Protein AF-A0A2P5K2H6-F1 (afdb_monomer)

Foldseek 3Di:
DDPVCPVVVVVVVVVVVCCCVPVVCCCCPVPVVLVDPPPDPDPCPSVVSVVVVVVVVVVVVCCCVPPPLLVLLCVVQVHPVSVVVQLVVDVVVDDDPDSSVSSVCSNVNDDDDDDDDDDD

Solvent-accessible surface area (backbone atoms only — not comparable to full-atom values): 7310 Å² total; per-residue (Å²): 134,52,85,87,48,46,63,57,52,52,52,51,51,53,50,52,51,46,46,49,65,49,53,51,39,39,43,47,73,66,80,62,39,71,79,58,75,79,78,65,99,49,90,60,57,71,57,51,54,52,51,54,48,54,48,53,53,50,52,53,52,49,45,64,72,70,34,64,64,58,45,53,33,34,64,74,56,74,34,70,66,54,42,55,52,51,55,48,51,45,62,76,72,47,92,70,96,44,75,64,56,56,47,46,34,68,60,76,51,78,88,81,77,82,82,80,79,82,81,133

Radius of gyration: 20.76 Å; Cα contacts (8 Å, |Δi|>4): 48; chains: 1; bounding box: 44×50×56 Å

Sequence (120 aa):
MTEGNVSKIMRGGRARWRIENETSNTLKNQGYQFEHNFGHGKKNLSVVFAMLMMLAFLVDQVQQLACRLFQAVWAKLGSKRSLWEQMRALFFGYRFDSMEDIFKALLYGFKRERLVILED

Secondary structure (DSSP, 8-state):
--HHHHHHHHHHHHHHHHIIIIIIHHHHHSS--TT-----SSTTHHHHHHHHHHHHHHHHHHHHHH-HHHHHHHHHHSSHHHHHHHHHHHHHHS--S-HHHHHHHHHH----PPP-PPP-

Structure (mmCIF, N/CA/C/O backbone):
data_AF-A0A2P5K2H6-F1
#
_entry.id   AF-A0A2P5K2H6-F1
#
loop_
_atom_site.group_PDB
_atom_site.id
_atom_site.type_symbol
_atom_site.label_atom_id
_atom_site.label_alt_id
_atom_site.label_comp_id
_atom_site.label_asym_id
_atom_site.label_entity_id
_atom_site.label_seq_id
_atom_site.pdbx_PDB_ins_code
_atom_site.Cartn_x
_atom_site.Cartn_y
_atom_site.Cartn_z
_atom_site.occupancy
_atom_site.B_iso_or_equiv
_atom_site.auth_seq_id
_atom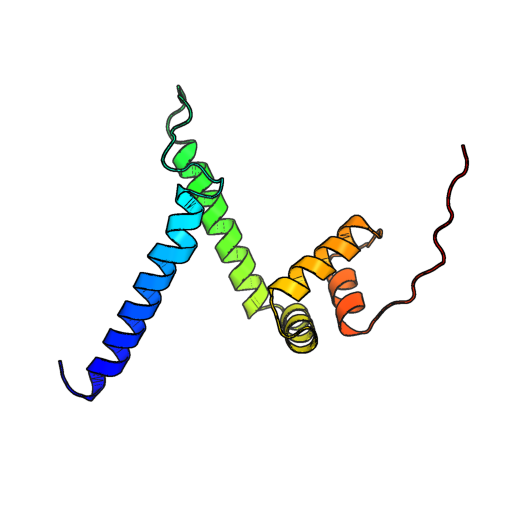_site.auth_comp_id
_atom_site.auth_asym_id
_atom_site.auth_atom_id
_atom_site.pdbx_PDB_model_num
ATOM 1 N N . MET A 1 1 ? -16.462 -9.262 36.027 1.00 57.19 1 MET A N 1
ATOM 2 C CA . MET A 1 1 ? -16.030 -9.922 34.773 1.00 57.19 1 MET A CA 1
ATOM 3 C C . MET A 1 1 ? -16.450 -11.378 34.860 1.00 57.19 1 MET A C 1
ATOM 5 O O . MET A 1 1 ? -16.307 -11.959 35.923 1.00 57.19 1 MET A O 1
ATOM 9 N N . THR A 1 2 ? -17.030 -11.928 33.800 1.00 73.38 2 THR A N 1
ATOM 10 C CA . THR A 1 2 ? -17.431 -13.341 33.679 1.00 73.38 2 THR A CA 1
ATOM 11 C C . THR A 1 2 ? -16.519 -14.005 32.649 1.00 73.38 2 THR A C 1
ATOM 13 O O . THR A 1 2 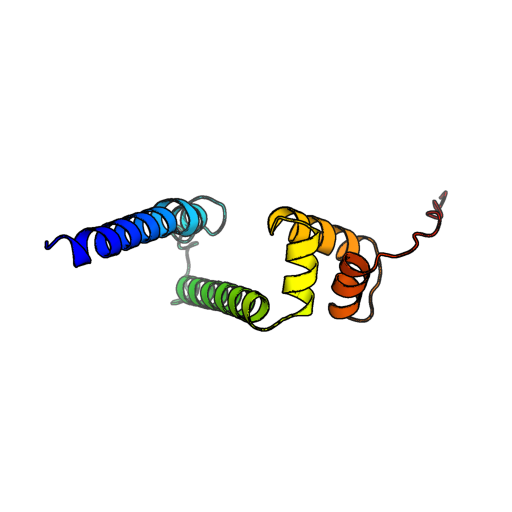? -16.026 -13.313 31.758 1.00 73.38 2 THR A O 1
ATOM 16 N N . GLU A 1 3 ? -16.287 -15.320 32.717 1.00 70.69 3 GLU A N 1
ATOM 17 C CA . GLU A 1 3 ? -15.377 -16.023 31.783 1.00 70.69 3 GLU A CA 1
ATOM 18 C C . GLU A 1 3 ? -15.629 -15.668 30.304 1.00 70.69 3 GLU A C 1
ATOM 20 O O . GLU A 1 3 ? -14.688 -15.441 29.543 1.00 70.69 3 GLU A O 1
ATOM 25 N N . GLY A 1 4 ? -16.895 -15.484 29.912 1.00 77.00 4 GLY A N 1
ATOM 26 C CA . GLY A 1 4 ? -17.278 -15.115 28.545 1.00 77.00 4 GLY A CA 1
ATOM 27 C C . GLY A 1 4 ? -16.913 -13.688 28.097 1.00 77.00 4 GLY A C 1
ATOM 28 O O . GLY A 1 4 ? -16.825 -13.436 26.893 1.00 77.00 4 GLY A O 1
ATOM 29 N N . ASN A 1 5 ? -16.691 -12.737 29.016 1.00 79.31 5 ASN A N 1
ATOM 30 C CA . ASN A 1 5 ? -16.359 -11.342 28.674 1.00 79.31 5 ASN A CA 1
ATOM 31 C C . ASN A 1 5 ? -14.887 -10.970 28.901 1.00 79.31 5 ASN A C 1
ATOM 33 O O . ASN A 1 5 ? -14.408 -10.023 28.271 1.00 79.31 5 ASN A O 1
ATOM 37 N N . VAL A 1 6 ? -14.147 -11.749 29.696 1.00 83.25 6 VAL A N 1
ATOM 38 C CA . VAL A 1 6 ? -12.718 -11.522 29.982 1.00 83.25 6 VAL A CA 1
ATOM 39 C C . VAL A 1 6 ? -11.885 -11.493 28.698 1.00 83.25 6 VAL A C 1
ATOM 41 O O . VAL A 1 6 ? -11.121 -10.553 28.482 1.00 83.25 6 VAL A O 1
ATOM 44 N N . SER A 1 7 ? -12.079 -12.461 27.795 1.00 82.56 7 SER A N 1
ATOM 45 C CA . SER A 1 7 ? -11.334 -12.534 26.526 1.00 82.56 7 SER A CA 1
ATOM 46 C C . SER A 1 7 ? -11.596 -11.325 25.613 1.00 82.56 7 SER A C 1
ATOM 48 O O . SER A 1 7 ? -10.670 -10.764 25.019 1.00 82.56 7 SER A O 1
ATOM 50 N N . LYS A 1 8 ? -12.848 -10.850 25.545 1.00 83.25 8 LYS A N 1
ATOM 51 C CA 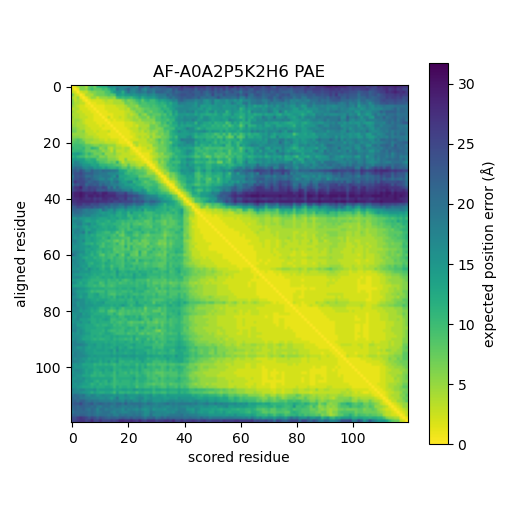. LYS A 1 8 ? -13.216 -9.658 24.759 1.00 83.25 8 LYS A CA 1
ATOM 52 C C . LYS A 1 8 ? -12.597 -8.386 25.341 1.00 83.25 8 LYS A C 1
ATOM 54 O O . LYS A 1 8 ? -12.044 -7.587 24.590 1.00 83.25 8 LYS A O 1
ATOM 59 N N . ILE A 1 9 ? -12.640 -8.229 26.665 1.00 84.31 9 ILE A N 1
ATOM 60 C CA . ILE A 1 9 ? -12.054 -7.081 27.369 1.00 84.31 9 ILE A CA 1
ATOM 61 C C . ILE A 1 9 ? -10.530 -7.062 27.188 1.00 84.31 9 ILE A C 1
ATOM 63 O O . ILE A 1 9 ? -9.966 -6.022 26.854 1.00 84.31 9 ILE A O 1
ATOM 67 N N . MET A 1 10 ? -9.865 -8.214 27.310 1.00 87.38 10 MET A N 1
ATOM 68 C CA . MET A 1 10 ? -8.418 -8.345 27.111 1.00 87.38 10 MET A CA 1
ATOM 69 C C . MET A 1 10 ? -7.995 -7.976 25.683 1.00 87.38 10 MET A C 1
ATOM 71 O O . MET A 1 10 ? -7.058 -7.198 25.489 1.00 87.38 10 MET A O 1
ATOM 75 N N . ARG A 1 11 ? -8.730 -8.462 24.672 1.00 84.12 11 ARG A N 1
ATOM 76 C CA . ARG A 1 11 ? -8.509 -8.081 23.267 1.00 84.12 11 ARG A CA 1
ATOM 77 C C . ARG A 1 11 ? -8.713 -6.584 23.034 1.00 84.12 11 ARG A C 1
ATOM 79 O O . ARG A 1 11 ? -7.898 -5.974 22.345 1.00 84.12 11 ARG A O 1
ATOM 86 N N . GLY A 1 12 ? -9.755 -5.994 23.623 1.00 82.62 12 GLY A N 1
ATOM 87 C CA . GLY A 1 12 ? -10.010 -4.553 23.558 1.00 82.62 12 GLY A CA 1
ATOM 88 C C . GLY A 1 12 ? -8.877 -3.732 24.176 1.00 82.62 12 GLY A C 1
ATOM 89 O O . GLY A 1 12 ? -8.383 -2.799 23.548 1.00 82.62 12 GLY A O 1
ATOM 90 N N . GLY A 1 13 ? -8.397 -4.127 25.359 1.00 83.88 13 GLY A N 1
ATOM 91 C CA . GLY A 1 13 ? -7.264 -3.483 26.029 1.00 83.88 13 GLY A CA 1
ATOM 92 C C . GLY A 1 13 ? -5.974 -3.539 25.206 1.00 83.88 13 GLY A C 1
ATOM 93 O O . GLY A 1 13 ? -5.309 -2.520 25.039 1.00 83.88 13 GLY A O 1
ATOM 94 N N . ARG A 1 14 ? -5.663 -4.700 24.612 1.00 80.69 14 ARG A N 1
ATOM 95 C CA . ARG A 1 14 ? -4.507 -4.887 23.712 1.00 80.69 14 ARG A CA 1
ATOM 96 C C . ARG A 1 14 ? -4.595 -4.016 22.460 1.00 80.69 14 ARG A C 1
ATOM 98 O O . ARG A 1 14 ? -3.601 -3.408 22.076 1.00 80.69 14 ARG A O 1
ATOM 105 N N . ALA A 1 15 ? -5.768 -3.952 21.831 1.00 77.44 15 ALA A N 1
ATOM 106 C CA . ALA A 1 15 ? -5.988 -3.101 20.665 1.00 77.44 15 ALA A CA 1
ATOM 107 C C . ALA A 1 15 ? -5.828 -1.617 21.023 1.00 77.44 15 ALA A C 1
ATOM 109 O O . ALA A 1 15 ? -5.131 -0.896 20.314 1.00 77.44 15 ALA A O 1
ATOM 110 N N . ARG A 1 16 ? -6.397 -1.182 22.155 1.00 81.00 16 ARG A N 1
ATOM 111 C CA . ARG A 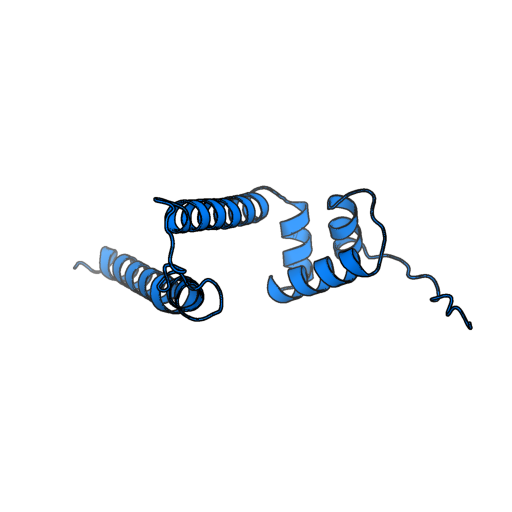1 16 ? -6.280 0.199 22.641 1.00 81.00 16 ARG A CA 1
ATOM 112 C C . ARG A 1 16 ? -4.827 0.583 22.918 1.00 81.00 16 ARG A C 1
ATOM 114 O O . ARG A 1 16 ? -4.373 1.605 22.422 1.00 81.00 16 ARG A O 1
ATOM 121 N N . TRP A 1 17 ? -4.095 -0.275 23.630 1.00 83.75 17 TRP A N 1
ATOM 122 C CA . TRP A 1 17 ? -2.674 -0.070 23.911 1.00 83.75 17 TRP A CA 1
ATOM 123 C C . TRP A 1 17 ? -1.851 0.048 22.624 1.00 83.75 17 TRP A C 1
ATOM 125 O O . TRP A 1 17 ? -1.001 0.922 22.514 1.00 83.75 17 TRP A O 1
ATOM 135 N N . ARG A 1 18 ? -2.137 -0.786 21.616 1.00 74.69 18 ARG A N 1
ATOM 136 C CA . ARG A 1 18 ? -1.437 -0.737 20.327 1.00 74.69 18 ARG A CA 1
ATOM 137 C C . ARG A 1 18 ? -1.712 0.557 19.556 1.00 74.69 18 ARG A C 1
ATOM 139 O O . ARG A 1 18 ? -0.783 1.144 19.019 1.00 74.69 18 ARG A O 1
ATOM 146 N N . ILE A 1 19 ? -2.965 1.012 19.522 1.00 75.56 19 ILE A N 1
ATOM 147 C CA . ILE A 1 19 ? -3.346 2.286 18.886 1.00 75.56 19 ILE A CA 1
ATOM 148 C C . ILE A 1 19 ? -2.619 3.458 19.556 1.00 75.56 19 ILE A C 1
ATOM 150 O O . ILE A 1 19 ? -2.119 4.351 18.876 1.00 75.56 19 ILE A O 1
ATOM 154 N N . GLU A 1 20 ? -2.543 3.448 20.884 1.00 67.81 20 GLU A N 1
ATOM 155 C CA . GLU A 1 20 ? -1.898 4.502 21.663 1.00 67.81 20 GLU A CA 1
ATOM 156 C C . GLU A 1 20 ? -0.372 4.509 21.463 1.00 67.81 20 GLU A C 1
ATOM 158 O O . GLU A 1 20 ? 0.203 5.543 21.121 1.00 67.81 20 GLU A O 1
ATOM 163 N N . ASN A 1 21 ? 0.279 3.349 21.577 1.00 70.75 21 ASN A N 1
ATOM 164 C CA . ASN A 1 21 ? 1.740 3.255 21.526 1.00 70.75 21 ASN A CA 1
ATOM 165 C C . ASN A 1 21 ? 2.346 3.219 20.121 1.00 70.75 21 ASN A C 1
ATOM 167 O O . ASN A 1 21 ? 3.491 3.637 19.962 1.00 70.75 21 ASN A O 1
ATOM 171 N N . GLU A 1 22 ? 1.634 2.715 19.113 1.00 73.44 22 GLU A N 1
ATOM 172 C CA . GLU A 1 22 ? 2.106 2.754 17.726 1.00 73.44 22 GLU A CA 1
ATOM 173 C C . GLU A 1 22 ? 1.561 4.013 17.045 1.00 73.44 22 GLU A C 1
ATOM 175 O O . GLU A 1 22 ? 2.303 4.963 16.809 1.00 73.44 22 GLU A O 1
ATOM 180 N N . THR A 1 23 ? 0.252 4.073 16.784 1.00 65.81 23 THR A N 1
ATOM 181 C CA . THR A 1 23 ? -0.337 5.148 15.975 1.00 65.81 23 THR A CA 1
ATOM 182 C C . THR A 1 23 ? -0.218 6.506 16.662 1.00 65.81 23 THR A C 1
ATOM 184 O O . THR A 1 23 ? 0.377 7.414 16.090 1.00 65.81 23 THR A O 1
ATOM 187 N N . SER A 1 24 ? -0.717 6.670 17.892 1.00 66.44 24 SER A N 1
ATOM 188 C CA . SER A 1 24 ? -0.712 7.992 18.537 1.00 66.44 24 SER A CA 1
ATOM 189 C C . SER A 1 24 ? 0.700 8.490 18.850 1.00 66.44 24 SER A C 1
ATOM 191 O O . SER A 1 24 ? 0.936 9.694 18.766 1.00 66.44 24 SER A O 1
ATOM 193 N N . ASN A 1 25 ? 1.636 7.598 19.178 1.00 70.12 25 ASN A N 1
ATOM 194 C CA . ASN A 1 25 ? 3.034 7.961 19.387 1.00 70.12 25 ASN A CA 1
ATOM 195 C C . ASN A 1 25 ? 3.711 8.400 18.077 1.00 70.12 25 ASN A C 1
ATOM 197 O O . ASN A 1 25 ? 4.386 9.425 18.058 1.00 70.12 25 ASN A O 1
ATOM 201 N N . THR A 1 26 ? 3.479 7.696 16.962 1.00 64.81 26 THR A N 1
ATOM 202 C CA . THR A 1 26 ? 3.968 8.116 15.638 1.00 64.81 26 THR A CA 1
ATOM 203 C C . THR A 1 26 ? 3.399 9.482 15.242 1.00 64.81 26 THR A C 1
ATOM 205 O O . THR A 1 26 ? 4.144 10.341 14.773 1.00 64.81 26 THR A O 1
ATOM 208 N N . LEU A 1 27 ? 2.109 9.730 15.497 1.00 63.38 27 LEU A N 1
ATOM 209 C CA . LEU A 1 27 ? 1.470 11.017 15.195 1.00 63.38 27 LEU A CA 1
ATOM 210 C C . LEU A 1 27 ? 2.018 12.183 16.028 1.00 63.38 27 LEU A C 1
ATOM 212 O O . LEU A 1 27 ? 2.097 13.307 15.534 1.00 63.38 27 LEU A O 1
ATOM 216 N N . LYS A 1 28 ? 2.416 11.932 17.276 1.00 59.81 28 LYS A N 1
ATOM 217 C CA . LYS A 1 28 ? 2.997 12.963 18.146 1.00 59.81 28 LYS A CA 1
ATOM 218 C C . LYS A 1 28 ? 4.487 13.182 17.876 1.00 59.81 28 LYS A C 1
ATOM 220 O O . LYS A 1 28 ? 4.912 14.323 17.728 1.00 59.81 28 LYS A O 1
ATOM 225 N N . ASN A 1 29 ? 5.253 12.097 17.744 1.00 62.59 29 ASN A N 1
ATOM 226 C CA . ASN A 1 29 ? 6.713 12.116 17.876 1.00 62.59 29 ASN A CA 1
ATOM 227 C C . ASN A 1 29 ? 7.493 11.752 16.599 1.00 62.59 29 ASN A C 1
ATOM 229 O O . ASN A 1 29 ? 8.691 12.006 16.544 1.00 62.59 29 ASN A O 1
ATOM 233 N N . GLN A 1 30 ? 6.865 11.180 15.561 1.00 57.34 30 GLN A N 1
ATOM 234 C CA . GLN A 1 30 ? 7.552 10.737 14.331 1.00 57.34 30 GLN A CA 1
ATOM 235 C C . GLN A 1 30 ? 7.136 11.530 13.079 1.00 57.34 30 GLN A C 1
ATOM 237 O O . GLN A 1 30 ? 6.894 10.962 12.017 1.00 57.34 30 GLN A O 1
ATOM 242 N N . GLY A 1 31 ? 7.092 12.861 13.195 1.00 54.19 31 GLY A N 1
ATOM 243 C CA . GLY A 1 31 ? 7.105 13.760 12.029 1.00 54.19 31 GLY A CA 1
ATOM 244 C C . GLY A 1 31 ? 5.796 14.470 11.681 1.00 54.19 31 GLY A C 1
ATOM 245 O O . GLY A 1 31 ? 5.798 15.282 10.764 1.00 54.19 31 GLY A O 1
ATOM 246 N N . TYR A 1 32 ? 4.703 14.234 12.412 1.00 52.72 32 TYR A N 1
ATOM 247 C CA . TYR A 1 32 ? 3.458 14.997 12.223 1.00 52.72 32 TYR A CA 1
ATOM 248 C C . TYR A 1 32 ? 3.294 16.183 13.184 1.00 52.72 32 TYR A C 1
ATOM 250 O O . TYR A 1 32 ? 2.437 17.029 12.945 1.00 52.72 32 TYR A O 1
ATOM 258 N N . GLN A 1 33 ? 4.133 16.277 14.228 1.00 59.34 33 GLN A N 1
ATOM 259 C CA . GLN A 1 33 ? 4.267 17.441 15.121 1.00 59.34 33 GLN A CA 1
ATOM 260 C C . GLN A 1 33 ? 2.926 18.014 15.620 1.00 59.34 33 GLN A C 1
ATOM 262 O O . GLN A 1 33 ? 2.791 19.218 15.806 1.00 59.34 33 GLN A O 1
ATOM 267 N N . PHE A 1 34 ? 1.935 17.158 15.902 1.00 56.25 34 PHE A N 1
ATOM 268 C CA . PHE A 1 34 ? 0.619 17.599 16.391 1.00 56.25 34 PHE A CA 1
ATOM 269 C C . PHE A 1 34 ? 0.659 18.328 17.740 1.00 56.25 34 PHE A C 1
ATOM 271 O O . PHE A 1 34 ? -0.270 19.070 18.050 1.00 56.25 34 PHE A O 1
ATOM 278 N N . GLU A 1 35 ? 1.710 18.132 18.543 1.00 51.06 35 GLU A N 1
ATOM 279 C CA . GLU A 1 35 ? 1.918 18.895 19.783 1.00 51.06 35 GLU A CA 1
ATOM 280 C C . GLU A 1 35 ? 2.479 20.300 19.528 1.00 51.06 35 GLU A C 1
ATOM 282 O O . GLU A 1 35 ? 2.243 21.214 20.317 1.00 51.06 35 GLU A O 1
ATOM 287 N N . HIS A 1 36 ? 3.173 20.507 18.406 1.00 53.91 36 HIS A N 1
ATOM 288 C CA . HIS A 1 36 ? 3.648 21.821 18.000 1.00 53.91 36 HIS A CA 1
ATOM 289 C C . HIS A 1 36 ? 2.587 22.498 17.135 1.00 53.91 36 HIS A C 1
ATOM 291 O O . HIS A 1 36 ? 2.533 22.360 15.914 1.00 53.91 36 HIS A O 1
ATOM 297 N N . ASN A 1 37 ? 1.752 23.315 17.776 1.00 53.06 37 ASN A N 1
ATOM 298 C CA . ASN A 1 37 ? 1.100 24.403 17.061 1.00 53.06 37 ASN A CA 1
ATOM 299 C C . ASN A 1 37 ? 2.217 25.319 16.539 1.00 53.06 37 ASN A C 1
ATOM 301 O O . ASN A 1 37 ? 2.772 26.097 17.311 1.00 53.06 37 ASN A O 1
ATOM 305 N N . PHE A 1 38 ? 2.576 25.196 15.259 1.00 54.16 38 PHE A N 1
ATOM 306 C CA . PHE A 1 38 ? 3.576 26.017 14.566 1.00 54.16 38 PHE A CA 1
ATOM 307 C C . PHE A 1 38 ? 3.168 27.494 14.507 1.00 54.16 38 PHE A C 1
ATOM 309 O O . PHE A 1 38 ? 2.801 27.998 13.452 1.00 54.16 38 PHE A O 1
ATOM 316 N N . GLY A 1 39 ? 3.170 28.172 15.657 1.00 51.50 39 GLY A N 1
ATOM 317 C CA . GLY A 1 39 ? 2.969 29.611 15.794 1.00 51.50 39 GLY A CA 1
ATOM 318 C C . GLY A 1 39 ? 1.870 30.162 14.890 1.00 51.50 39 GLY A C 1
ATOM 319 O O . GLY A 1 39 ? 2.146 30.997 14.036 1.00 51.50 39 GLY A O 1
ATOM 320 N N . HIS A 1 40 ? 0.628 29.692 15.008 1.00 50.00 40 HIS A N 1
ATOM 321 C CA . HIS A 1 40 ? -0.407 30.154 14.091 1.00 50.00 40 HIS A CA 1
ATOM 322 C C . HIS A 1 40 ? -1.203 31.332 14.640 1.00 50.00 40 HIS A C 1
ATOM 324 O O . HIS A 1 40 ? -2.166 31.175 15.385 1.00 50.00 40 HIS A O 1
ATOM 330 N N . GLY A 1 41 ? -0.942 32.494 14.047 1.00 55.88 41 GLY A N 1
ATOM 331 C CA . GLY A 1 41 ? -1.968 33.496 13.757 1.00 55.88 41 GLY A CA 1
ATOM 332 C C . GLY A 1 41 ? -3.050 33.015 12.767 1.00 55.88 41 GLY A C 1
ATOM 333 O O . GLY A 1 41 ? -3.553 33.815 11.988 1.00 55.88 41 GLY A O 1
ATOM 334 N N . LYS A 1 42 ? -3.426 31.726 12.746 1.00 57.16 42 LYS A N 1
ATOM 335 C CA . LYS A 1 42 ? -4.560 31.193 11.967 1.00 57.16 42 LYS A CA 1
ATOM 336 C C . LYS A 1 42 ? -5.256 30.079 12.751 1.00 57.16 42 LYS A C 1
ATOM 338 O O . LYS A 1 42 ? -4.775 28.952 12.816 1.00 57.16 42 LYS A O 1
ATOM 343 N N . LYS A 1 43 ? -6.401 30.407 13.353 1.00 57.94 43 LYS A N 1
ATOM 344 C CA . LYS A 1 43 ? -7.294 29.453 14.028 1.00 57.94 43 LYS A CA 1
ATOM 345 C C . LYS A 1 43 ? -7.581 28.248 13.107 1.00 57.94 43 LYS A C 1
ATOM 347 O O . LYS A 1 43 ? -7.922 28.445 11.945 1.00 57.94 43 LYS A O 1
ATOM 352 N N . ASN A 1 44 ? -7.488 27.029 13.650 1.00 66.31 44 ASN A N 1
ATOM 353 C CA . ASN A 1 44 ? -7.926 25.739 13.074 1.00 66.31 44 ASN A CA 1
ATOM 354 C C . ASN A 1 44 ? -6.983 24.971 12.122 1.00 66.31 44 ASN A C 1
ATOM 356 O O . ASN A 1 44 ? -7.357 23.876 11.708 1.00 66.31 44 ASN A O 1
ATOM 360 N N . LEU A 1 45 ? -5.772 25.444 11.794 1.00 68.69 45 LEU A N 1
ATOM 361 C CA . LEU A 1 45 ? -4.919 24.721 10.827 1.00 68.69 45 LEU A CA 1
ATOM 362 C C . LEU A 1 45 ? -4.500 23.314 11.303 1.00 68.69 45 LEU A C 1
ATOM 364 O O . LEU A 1 45 ? -4.570 22.357 10.534 1.00 68.69 45 LEU A O 1
ATOM 368 N N . SER A 1 46 ? -4.124 23.165 12.576 1.00 71.38 46 SER A N 1
ATOM 369 C CA . SER A 1 46 ? -3.768 21.863 13.163 1.00 71.38 46 SER A CA 1
ATOM 370 C C . SER A 1 46 ? -4.945 20.881 13.153 1.00 71.38 46 SER A C 1
ATOM 372 O O . SER A 1 46 ? -4.769 19.702 12.855 1.00 71.38 46 SER A O 1
ATOM 374 N N . VAL A 1 47 ? -6.167 21.371 13.379 1.00 76.75 47 VAL A N 1
ATOM 375 C CA . VAL A 1 47 ? -7.396 20.562 13.307 1.00 76.75 47 VAL A CA 1
ATOM 376 C C . VAL A 1 47 ? -7.675 20.111 11.871 1.00 76.75 47 VAL A C 1
ATOM 378 O O . VAL A 1 47 ? -8.029 18.955 11.651 1.00 76.75 47 VAL A O 1
ATOM 381 N N . VAL A 1 48 ? -7.467 20.980 10.876 1.00 81.00 48 VAL A N 1
ATOM 382 C CA . VAL A 1 48 ? -7.615 20.615 9.456 1.00 81.00 48 VAL A CA 1
ATOM 383 C C . VAL A 1 48 ? -6.626 19.517 9.060 1.00 81.00 48 VAL A C 1
ATOM 385 O O . VAL A 1 48 ? -7.035 18.536 8.443 1.00 81.00 48 VAL A O 1
ATOM 388 N N . PHE A 1 49 ? -5.357 19.613 9.468 1.00 78.06 49 PHE A N 1
ATOM 389 C CA . PHE A 1 49 ? -4.382 18.548 9.212 1.00 78.06 49 PHE A CA 1
ATOM 390 C C . PHE A 1 49 ? -4.740 17.229 9.909 1.00 78.06 49 PHE A C 1
ATOM 392 O O . PHE A 1 49 ? -4.604 16.169 9.295 1.00 78.06 49 PHE A O 1
ATOM 399 N N . ALA A 1 50 ? -5.266 17.276 11.140 1.00 79.81 50 ALA A N 1
ATOM 400 C CA . ALA A 1 50 ? -5.778 16.085 11.826 1.00 79.81 50 ALA A CA 1
ATOM 401 C C . ALA A 1 50 ? -6.903 15.416 11.027 1.00 79.81 50 ALA A C 1
ATOM 403 O O . ALA A 1 50 ? -6.885 14.203 10.819 1.00 79.81 50 ALA A O 1
ATOM 404 N N . MET A 1 51 ? -7.859 16.203 10.527 1.00 83.06 51 MET A N 1
ATOM 405 C CA . MET A 1 51 ? -8.970 15.683 9.728 1.00 83.06 51 MET A CA 1
ATOM 406 C C . MET A 1 51 ? -8.500 15.091 8.394 1.00 83.06 51 MET A C 1
ATOM 408 O O . MET A 1 51 ? -8.943 14.003 8.032 1.00 83.06 51 MET A O 1
ATOM 412 N N . LEU A 1 52 ? -7.575 15.750 7.687 1.00 84.06 52 LEU A N 1
ATOM 413 C CA . LEU A 1 52 ? -7.017 15.242 6.426 1.00 84.06 52 LEU A CA 1
ATOM 414 C C . LEU A 1 52 ? -6.269 13.921 6.615 1.00 84.06 52 LEU A C 1
ATOM 416 O O . LEU A 1 52 ? -6.367 13.023 5.783 1.00 84.06 52 LEU A O 1
ATOM 420 N N . MET A 1 53 ? -5.561 13.775 7.727 1.00 84.12 53 MET A N 1
ATOM 421 C CA . MET A 1 53 ? -4.897 12.527 8.068 1.00 84.12 53 MET A CA 1
ATOM 422 C C . MET A 1 53 ? -5.887 11.404 8.377 1.00 84.12 53 MET A C 1
ATOM 424 O O . MET A 1 53 ? -5.739 10.298 7.859 1.00 84.12 53 MET A O 1
ATOM 428 N N . MET A 1 54 ? -6.905 11.678 9.197 1.00 85.19 54 MET A N 1
ATOM 429 C CA . MET A 1 54 ? -7.951 10.695 9.483 1.00 85.19 54 MET A CA 1
ATOM 430 C C . MET A 1 54 ? -8.678 10.271 8.203 1.00 85.19 54 MET A C 1
ATOM 432 O O . MET A 1 54 ? -8.981 9.091 8.032 1.00 85.19 54 MET A O 1
ATOM 436 N N . LEU A 1 55 ? -8.888 11.208 7.275 1.00 89.56 55 LEU A N 1
ATOM 437 C CA . LEU A 1 55 ? -9.429 10.921 5.952 1.00 89.56 55 LEU A CA 1
ATOM 438 C C . LEU A 1 55 ? -8.487 10.032 5.130 1.00 89.56 55 LEU A C 1
ATOM 440 O O . LEU A 1 55 ? -8.941 9.042 4.563 1.00 89.56 55 LEU A O 1
ATOM 444 N N . ALA A 1 56 ? -7.186 10.328 5.097 1.00 86.44 56 ALA A N 1
ATOM 445 C CA . ALA A 1 56 ? -6.204 9.507 4.390 1.00 86.44 56 ALA A CA 1
ATOM 446 C C . ALA A 1 56 ? -6.168 8.066 4.928 1.00 86.44 56 ALA A C 1
ATOM 448 O O . ALA A 1 56 ? -6.180 7.116 4.145 1.00 86.44 56 ALA A O 1
ATOM 449 N N . PHE A 1 57 ? -6.206 7.887 6.254 1.00 86.06 57 PHE A N 1
ATOM 450 C CA . PHE A 1 57 ? -6.303 6.558 6.859 1.00 86.06 57 PHE A CA 1
ATOM 451 C C . PHE A 1 57 ? -7.608 5.854 6.501 1.00 86.06 57 PHE A C 1
ATOM 453 O O . PHE A 1 57 ? -7.583 4.668 6.183 1.00 86.06 57 PHE A O 1
ATOM 460 N N . LEU A 1 58 ? -8.741 6.559 6.524 1.00 90.56 58 LEU A N 1
ATOM 461 C CA . LEU A 1 58 ? -10.024 5.973 6.144 1.00 90.56 58 LEU A CA 1
ATOM 462 C C . LEU A 1 58 ? -9.999 5.481 4.693 1.00 90.56 58 LEU A C 1
ATOM 464 O O . LEU A 1 58 ? -10.404 4.351 4.432 1.00 90.56 58 LEU A O 1
ATOM 468 N N . VAL A 1 59 ? -9.487 6.296 3.769 1.00 90.56 59 VAL A N 1
ATOM 469 C CA . VAL A 1 59 ? -9.352 5.930 2.353 1.00 90.56 59 VAL A CA 1
ATOM 470 C C . VAL A 1 59 ? -8.459 4.697 2.192 1.00 90.56 59 VAL A C 1
ATOM 472 O O . VAL A 1 59 ? -8.848 3.762 1.492 1.00 90.56 59 VAL A O 1
ATOM 475 N N . ASP A 1 60 ? -7.320 4.639 2.888 1.00 88.50 60 ASP A N 1
ATOM 476 C CA . ASP A 1 60 ? -6.426 3.474 2.872 1.00 88.50 60 ASP A CA 1
ATOM 477 C C . ASP A 1 60 ? -7.123 2.198 3.383 1.00 88.50 60 ASP A C 1
ATOM 479 O O . ASP A 1 60 ? -7.053 1.146 2.744 1.00 88.50 60 ASP A O 1
ATOM 483 N N . GLN A 1 61 ? -7.872 2.279 4.489 1.00 91.19 61 GLN A N 1
ATOM 484 C CA . GLN A 1 61 ? -8.627 1.129 5.003 1.00 91.19 61 GLN A CA 1
ATOM 485 C C . GLN A 1 61 ? -9.747 0.694 4.049 1.00 91.19 61 GLN A C 1
ATOM 487 O O . GLN A 1 61 ? -9.940 -0.503 3.830 1.00 91.19 61 GLN A O 1
ATOM 492 N N . VAL A 1 62 ? -10.468 1.644 3.443 1.00 93.62 62 VAL A N 1
ATOM 493 C CA . VAL A 1 62 ? -11.511 1.348 2.450 1.00 93.62 62 VAL A CA 1
ATOM 494 C C . VAL A 1 62 ? -10.908 0.654 1.231 1.00 93.62 62 VAL A C 1
ATOM 496 O O . VAL A 1 62 ? -11.440 -0.365 0.793 1.00 93.62 62 VAL A O 1
ATOM 499 N N . GLN A 1 63 ? -9.772 1.133 0.717 1.00 90.31 63 GLN A N 1
ATOM 500 C CA . GLN A 1 63 ? -9.073 0.486 -0.392 1.00 90.31 63 GLN A CA 1
ATOM 501 C C . GLN A 1 63 ? -8.658 -0.944 -0.034 1.00 90.31 63 GLN A C 1
ATOM 503 O O . GLN A 1 63 ? -8.882 -1.862 -0.823 1.00 90.31 63 GLN A O 1
ATOM 508 N N . GLN A 1 64 ? -8.114 -1.162 1.164 1.00 91.38 64 GLN A N 1
ATOM 509 C CA . GLN A 1 64 ? -7.712 -2.494 1.624 1.00 91.38 64 GLN A CA 1
ATOM 510 C C . GLN A 1 64 ? -8.887 -3.470 1.745 1.00 91.38 64 GLN A C 1
ATOM 512 O O . GLN A 1 64 ? -8.708 -4.666 1.517 1.00 91.38 64 GLN A O 1
ATOM 517 N N . LEU A 1 65 ? -10.082 -2.983 2.087 1.00 91.50 65 LEU A N 1
ATOM 518 C CA . LEU A 1 65 ? -11.287 -3.803 2.225 1.00 91.50 65 LEU A CA 1
ATOM 519 C C . LEU A 1 65 ? -12.006 -4.048 0.893 1.00 91.50 65 LEU A C 1
ATOM 521 O O . LEU A 1 65 ? -12.491 -5.155 0.659 1.00 91.50 65 LEU A O 1
ATOM 525 N N . ALA A 1 66 ? -12.081 -3.042 0.023 1.00 92.44 66 ALA A N 1
ATOM 526 C CA . ALA A 1 66 ? -12.886 -3.099 -1.196 1.00 92.44 66 ALA A CA 1
ATOM 527 C C . ALA A 1 66 ? -12.099 -3.576 -2.430 1.00 92.44 66 ALA A C 1
ATOM 529 O O . ALA A 1 66 ? -12.673 -4.178 -3.340 1.00 92.44 66 ALA A O 1
ATOM 530 N N . CYS A 1 67 ? -10.787 -3.325 -2.489 1.00 93.75 67 CYS A N 1
ATOM 531 C CA . CYS A 1 67 ? -9.991 -3.601 -3.681 1.00 93.75 67 CYS A CA 1
ATOM 532 C C . CYS A 1 67 ? -9.451 -5.037 -3.687 1.00 93.75 67 CYS A C 1
ATOM 534 O O . CYS A 1 67 ? -8.419 -5.346 -3.087 1.00 93.75 67 CYS A O 1
ATOM 536 N N . ARG A 1 68 ? -10.118 -5.914 -4.446 1.00 95.44 68 ARG A N 1
ATOM 537 C CA . ARG A 1 68 ? -9.689 -7.313 -4.629 1.00 95.44 68 ARG A CA 1
ATOM 538 C C . ARG A 1 68 ? -8.293 -7.430 -5.239 1.00 95.44 68 ARG A C 1
ATOM 540 O O . ARG A 1 68 ? -7.536 -8.319 -4.864 1.00 95.44 68 ARG A O 1
ATOM 547 N N . LEU A 1 69 ? -7.937 -6.523 -6.149 1.00 94.88 69 LEU A N 1
ATOM 548 C CA . LEU A 1 69 ? -6.616 -6.514 -6.775 1.00 94.88 69 LEU A CA 1
ATOM 549 C C . LEU A 1 69 ? -5.517 -6.200 -5.747 1.00 94.88 69 LEU A C 1
ATOM 551 O O . LEU A 1 69 ? -4.517 -6.911 -5.683 1.00 94.88 69 LEU A O 1
ATOM 555 N N . PHE A 1 70 ? -5.738 -5.205 -4.882 1.00 94.00 70 PHE A N 1
ATOM 556 C CA . PHE A 1 70 ? -4.830 -4.896 -3.775 1.00 94.00 70 PHE A CA 1
ATOM 557 C C . PHE A 1 70 ? -4.686 -6.091 -2.825 1.00 94.00 70 PHE A C 1
ATOM 559 O O . PHE A 1 70 ? -3.573 -6.454 -2.450 1.00 94.00 70 PHE A O 1
ATOM 566 N N . GLN A 1 71 ? -5.799 -6.736 -2.462 1.00 95.31 71 GLN A N 1
ATOM 567 C CA . GLN A 1 71 ? -5.792 -7.917 -1.593 1.00 95.31 71 GLN A CA 1
ATOM 568 C C . GLN A 1 71 ? -5.010 -9.082 -2.211 1.00 95.31 71 GLN A C 1
ATOM 570 O O . GLN A 1 71 ? -4.224 -9.720 -1.516 1.00 95.31 71 GLN A O 1
ATOM 575 N N . ALA A 1 72 ? -5.170 -9.328 -3.514 1.00 96.50 72 ALA A N 1
ATOM 576 C CA . ALA A 1 72 ? -4.435 -10.369 -4.227 1.00 96.50 72 ALA A CA 1
ATOM 577 C C . ALA A 1 72 ? -2.923 -10.084 -4.264 1.00 96.50 72 ALA A C 1
ATOM 579 O O . ALA A 1 72 ? -2.118 -10.975 -3.988 1.00 96.50 72 ALA A O 1
ATOM 580 N N . VAL A 1 73 ? -2.525 -8.835 -4.534 1.00 96.50 73 VAL A N 1
ATOM 581 C CA . VAL A 1 73 ? -1.113 -8.419 -4.473 1.00 96.50 73 VAL A CA 1
ATOM 582 C C . VAL A 1 73 ? -0.565 -8.577 -3.057 1.00 96.50 73 VAL A C 1
ATOM 584 O O . VAL A 1 73 ? 0.533 -9.099 -2.877 1.00 96.50 73 VAL A O 1
ATOM 587 N N . TRP A 1 74 ? -1.325 -8.175 -2.037 1.00 95.94 74 TRP A N 1
ATOM 588 C CA . TRP A 1 74 ? -0.898 -8.318 -0.648 1.00 95.94 74 TRP A CA 1
ATOM 589 C C . TRP A 1 74 ? -0.726 -9.792 -0.262 1.00 95.94 74 TRP A C 1
ATOM 591 O O . TRP A 1 74 ? 0.295 -10.143 0.329 1.00 95.94 74 TRP A O 1
ATOM 601 N N . ALA A 1 75 ? -1.649 -10.668 -0.664 1.00 96.00 75 ALA A N 1
ATOM 602 C CA . ALA A 1 75 ? -1.525 -12.106 -0.445 1.00 96.00 75 ALA A CA 1
ATOM 603 C C . ALA A 1 75 ? -0.266 -12.683 -1.115 1.00 96.00 75 ALA A C 1
ATOM 605 O O . ALA A 1 75 ? 0.446 -13.472 -0.499 1.00 96.00 75 ALA A O 1
ATOM 606 N N . LYS A 1 76 ? 0.055 -12.237 -2.338 1.00 96.00 76 LYS A N 1
ATOM 607 C 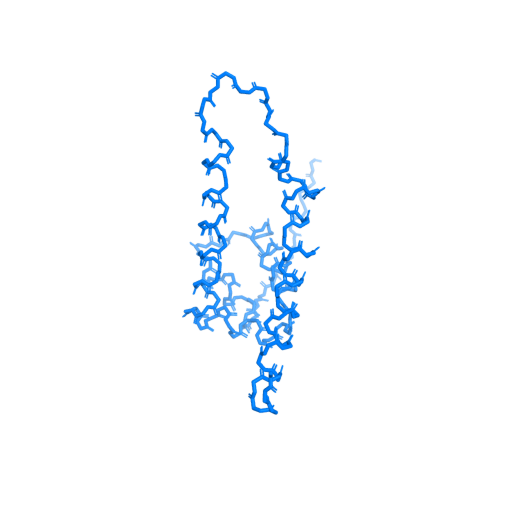CA . LYS A 1 76 ? 1.264 -12.653 -3.066 1.00 96.00 76 LYS A CA 1
ATOM 608 C C . LYS A 1 76 ? 2.560 -12.174 -2.399 1.00 96.00 76 LYS A C 1
ATOM 610 O O . LYS A 1 76 ? 3.538 -12.912 -2.374 1.00 96.00 76 LYS A O 1
ATOM 615 N N . LEU A 1 77 ? 2.586 -10.943 -1.887 1.00 94.56 77 LEU A N 1
ATOM 616 C CA . LEU A 1 77 ? 3.790 -10.322 -1.313 1.00 94.56 77 LEU A CA 1
ATOM 617 C C . LEU A 1 77 ? 3.977 -10.591 0.189 1.00 94.56 77 LEU A C 1
ATOM 619 O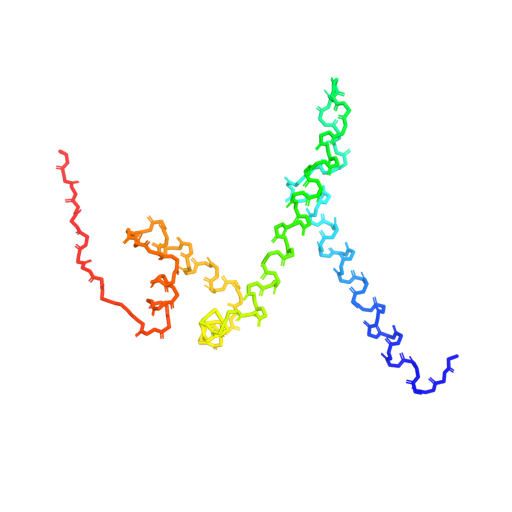 O . LEU A 1 77 ? 5.021 -10.263 0.752 1.00 94.56 77 LEU A O 1
ATOM 623 N N . GLY A 1 78 ? 2.967 -11.139 0.866 1.00 93.56 78 GLY A N 1
ATOM 624 C CA . GLY A 1 78 ? 3.018 -11.570 2.266 1.00 93.56 78 GLY A CA 1
ATOM 625 C C . GLY A 1 78 ? 3.005 -10.445 3.310 1.00 93.56 78 GLY A C 1
ATOM 626 O O . GLY A 1 78 ? 2.593 -10.668 4.446 1.00 93.56 78 GLY A O 1
ATOM 627 N N . SER A 1 79 ? 3.395 -9.213 2.963 1.00 93.50 79 SER A N 1
ATOM 628 C CA . SER A 1 79 ? 3.374 -8.073 3.890 1.00 93.50 79 SER A CA 1
ATOM 629 C C . SER A 1 79 ? 2.963 -6.760 3.223 1.00 93.50 79 SER A C 1
ATOM 631 O O . SER A 1 79 ? 3.313 -6.487 2.074 1.00 93.50 79 SER A O 1
ATOM 633 N N . LYS A 1 80 ? 2.263 -5.899 3.979 1.00 90.19 80 LYS A N 1
ATOM 634 C CA . LYS A 1 80 ? 1.908 -4.544 3.518 1.00 90.19 80 LYS A CA 1
ATOM 635 C C . LYS A 1 80 ? 3.147 -3.695 3.253 1.00 90.19 80 LYS A C 1
ATOM 637 O O . LYS A 1 80 ? 3.160 -2.920 2.308 1.00 90.19 80 LYS A O 1
ATOM 642 N N . ARG A 1 81 ? 4.196 -3.860 4.068 1.00 92.25 81 ARG A N 1
ATOM 643 C CA . ARG A 1 81 ? 5.468 -3.153 3.888 1.00 92.25 81 ARG A CA 1
ATOM 644 C C . ARG A 1 81 ? 6.067 -3.446 2.511 1.00 92.25 81 ARG A C 1
ATOM 646 O O . ARG A 1 81 ? 6.337 -2.504 1.777 1.00 92.25 81 ARG A O 1
ATOM 653 N N . SER A 1 82 ? 6.180 -4.726 2.142 1.00 95.00 82 SER A N 1
ATOM 654 C CA . SER A 1 82 ? 6.696 -5.118 0.824 1.00 95.00 82 SER A CA 1
ATOM 655 C C . SER A 1 82 ? 5.810 -4.608 -0.314 1.00 95.00 82 SER A C 1
ATOM 657 O O . SER A 1 82 ? 6.330 -4.095 -1.301 1.00 95.00 82 SER A O 1
ATOM 659 N N . LEU A 1 83 ? 4.480 -4.671 -0.162 1.00 95.12 83 LEU A N 1
ATOM 660 C CA . LEU A 1 83 ? 3.547 -4.111 -1.145 1.00 95.12 83 LEU A CA 1
ATOM 661 C C . LEU A 1 83 ? 3.807 -2.623 -1.386 1.00 95.12 83 LEU A C 1
ATOM 663 O O . LEU A 1 83 ? 3.984 -2.219 -2.532 1.00 95.12 83 LEU A O 1
ATOM 667 N N . TRP A 1 84 ? 3.872 -1.814 -0.328 1.00 94.19 84 TRP A N 1
ATOM 668 C CA . TRP A 1 84 ? 4.083 -0.371 -0.453 1.00 94.19 84 TRP A CA 1
ATOM 669 C C . TRP A 1 84 ? 5.478 -0.008 -0.962 1.00 94.19 84 TRP A C 1
ATOM 671 O O . TRP A 1 84 ? 5.628 0.958 -1.710 1.00 94.19 84 TRP A O 1
ATOM 681 N N . GLU A 1 85 ? 6.509 -0.752 -0.565 1.00 96.25 85 GLU A N 1
ATOM 682 C CA . GLU A 1 85 ? 7.870 -0.570 -1.078 1.00 96.25 85 GLU A CA 1
ATOM 683 C C . GLU A 1 85 ? 7.936 -0.864 -2.583 1.00 96.25 85 GLU A C 1
ATOM 685 O O . GLU A 1 85 ? 8.411 -0.021 -3.343 1.00 96.25 85 GLU A O 1
ATOM 690 N N . GLN A 1 86 ? 7.383 -1.991 -3.038 1.00 95.81 86 GLN A N 1
ATOM 691 C CA . GLN A 1 86 ? 7.400 -2.354 -4.457 1.00 95.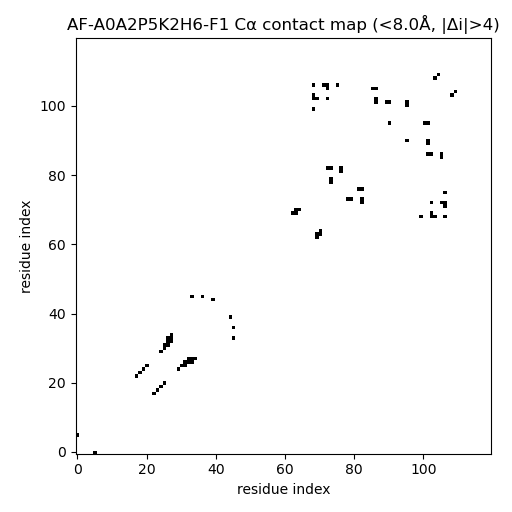81 86 GLN A CA 1
ATOM 692 C C . GLN A 1 86 ? 6.491 -1.466 -5.310 1.00 95.81 86 GLN A C 1
ATOM 694 O O . GLN A 1 86 ? 6.897 -1.048 -6.392 1.00 95.81 86 GLN A O 1
ATOM 699 N N . MET A 1 87 ? 5.297 -1.118 -4.821 1.00 95.44 87 MET A N 1
ATOM 700 C CA . MET A 1 87 ? 4.401 -0.186 -5.510 1.00 95.44 87 MET A CA 1
ATOM 701 C C . MET A 1 87 ? 5.083 1.171 -5.724 1.00 95.44 87 MET A C 1
ATOM 703 O O . MET A 1 87 ? 5.048 1.695 -6.834 1.00 95.44 87 MET A O 1
ATOM 707 N N . ARG A 1 88 ? 5.758 1.717 -4.699 1.00 95.25 88 ARG A N 1
ATOM 708 C CA . ARG A 1 88 ? 6.524 2.969 -4.830 1.00 95.25 88 ARG A CA 1
ATOM 709 C C . ARG A 1 88 ? 7.692 2.830 -5.802 1.00 95.25 88 ARG A C 1
ATOM 711 O O . ARG A 1 88 ? 7.888 3.721 -6.619 1.00 95.25 88 ARG A O 1
ATOM 718 N N . ALA A 1 89 ? 8.437 1.727 -5.747 1.00 95.00 89 ALA A N 1
ATOM 719 C CA . ALA A 1 89 ? 9.547 1.489 -6.66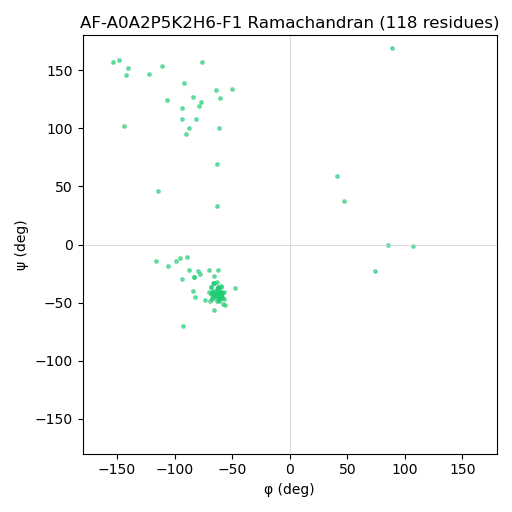8 1.00 95.00 89 ALA A CA 1
ATOM 720 C C . ALA A 1 89 ? 9.088 1.487 -8.136 1.00 95.00 89 ALA A C 1
ATOM 722 O O . ALA A 1 89 ? 9.744 2.089 -8.982 1.00 95.00 89 ALA A O 1
ATOM 723 N N . LEU A 1 90 ? 7.942 0.864 -8.435 1.00 94.44 90 LEU A N 1
ATOM 724 C CA . LEU A 1 90 ? 7.357 0.902 -9.776 1.00 94.44 90 LEU A CA 1
ATOM 725 C C . LEU A 1 90 ? 6.865 2.296 -10.147 1.00 94.44 90 LEU A C 1
ATOM 727 O O . LEU A 1 90 ? 7.181 2.769 -11.232 1.00 94.44 90 LEU A O 1
ATOM 731 N N . PHE A 1 91 ? 6.143 2.955 -9.242 1.00 94.88 91 PHE A N 1
ATOM 732 C CA . PHE A 1 91 ? 5.595 4.289 -9.471 1.00 94.88 91 PHE A CA 1
ATOM 733 C C . PHE A 1 91 ? 6.674 5.324 -9.819 1.00 94.88 91 PHE A C 1
ATOM 735 O O . PHE A 1 91 ? 6.467 6.153 -10.696 1.00 94.88 91 PHE A O 1
ATOM 742 N N . PHE A 1 92 ? 7.831 5.274 -9.151 1.00 94.00 92 PHE A N 1
ATOM 743 C CA . PHE A 1 92 ? 8.943 6.183 -9.444 1.00 94.00 92 PHE A CA 1
ATOM 744 C C . PHE A 1 92 ? 9.820 5.720 -10.612 1.00 94.00 92 PHE A C 1
ATOM 746 O O . PHE A 1 92 ? 10.444 6.552 -11.262 1.00 94.00 92 PHE A O 1
ATOM 753 N N . GLY A 1 93 ? 9.904 4.410 -10.862 1.00 90.56 93 GLY A N 1
ATOM 754 C CA . GLY A 1 93 ? 10.791 3.845 -11.881 1.00 90.56 93 GLY A CA 1
ATOM 755 C C . GLY A 1 93 ? 10.191 3.768 -13.285 1.00 90.56 93 GLY A C 1
ATOM 756 O O . GLY A 1 93 ? 10.942 3.680 -14.252 1.00 90.56 93 GLY A O 1
ATOM 757 N N . TYR A 1 94 ? 8.863 3.779 -13.412 1.00 90.56 94 TYR A N 1
ATOM 758 C CA . TYR A 1 94 ? 8.173 3.577 -14.684 1.00 90.56 94 TYR A CA 1
ATOM 759 C C . TYR A 1 94 ? 6.971 4.504 -14.825 1.00 90.56 94 TYR A C 1
ATOM 761 O O . TYR A 1 94 ? 6.317 4.874 -13.851 1.00 90.56 94 TYR A O 1
ATOM 769 N N . ARG A 1 95 ? 6.638 4.828 -16.075 1.00 91.38 95 ARG A N 1
ATOM 770 C CA . ARG A 1 95 ? 5.395 5.516 -16.410 1.00 91.38 95 ARG A CA 1
ATOM 771 C C . ARG A 1 95 ? 4.272 4.489 -16.540 1.00 91.38 95 ARG A C 1
ATOM 773 O O . ARG A 1 95 ? 4.400 3.537 -17.303 1.00 91.38 95 ARG A O 1
ATOM 780 N N . PHE A 1 96 ? 3.186 4.710 -15.811 1.00 92.12 96 PHE A N 1
ATOM 781 C CA . PHE A 1 96 ? 1.957 3.927 -15.900 1.00 92.12 96 PHE A CA 1
ATOM 782 C C . PHE A 1 96 ? 0.789 4.847 -16.245 1.00 92.12 96 PHE A C 1
ATOM 784 O O . PHE A 1 96 ? 0.757 5.993 -15.793 1.00 92.12 96 PHE A O 1
ATOM 791 N N . ASP A 1 97 ? -0.179 4.330 -16.998 1.00 93.50 97 ASP A N 1
ATOM 792 C CA . ASP A 1 97 ? -1.407 5.060 -17.331 1.00 93.50 97 ASP A CA 1
ATOM 793 C C . ASP A 1 97 ? -2.420 5.024 -16.177 1.00 93.50 97 ASP A C 1
ATOM 795 O O . ASP A 1 97 ? -3.268 5.909 -16.051 1.00 93.50 97 ASP A O 1
ATOM 799 N N . SER A 1 98 ? -2.312 4.028 -15.288 1.00 93.94 98 SER A N 1
ATOM 800 C CA . SER A 1 98 ? -3.165 3.903 -14.110 1.00 93.94 98 SER A CA 1
ATOM 801 C C . SER A 1 98 ? -2.464 3.245 -12.915 1.00 93.94 98 SER A C 1
ATOM 803 O O . SER A 1 98 ? -1.507 2.481 -13.049 1.00 93.94 98 SER A O 1
ATOM 805 N N . MET A 1 99 ? -2.996 3.483 -11.710 1.00 91.06 99 MET A N 1
ATOM 806 C CA . MET A 1 99 ? -2.577 2.758 -10.499 1.00 91.06 99 MET A CA 1
ATOM 807 C C . MET A 1 99 ? -2.939 1.267 -10.563 1.00 91.06 99 MET A C 1
ATOM 809 O O . MET A 1 99 ? -2.278 0.440 -9.935 1.00 91.06 99 MET A O 1
ATOM 813 N N . GLU A 1 100 ? -3.982 0.907 -11.318 1.00 94.69 100 GLU A N 1
ATOM 814 C CA . GLU A 1 100 ? -4.375 -0.489 -11.516 1.00 94.69 100 GLU A CA 1
ATOM 815 C C . GLU A 1 100 ? -3.266 -1.275 -12.224 1.00 94.69 100 GLU A C 1
ATOM 817 O O . GLU A 1 100 ? -2.973 -2.406 -11.834 1.00 94.69 100 GLU A O 1
ATOM 822 N N . ASP A 1 101 ? -2.594 -0.657 -13.196 1.00 95.69 101 ASP A N 1
ATOM 823 C CA . ASP A 1 101 ? -1.512 -1.292 -13.950 1.00 95.69 101 ASP A CA 1
ATOM 824 C C . ASP A 1 101 ? -0.297 -1.595 -13.074 1.00 95.69 101 ASP A C 1
ATOM 826 O O . ASP A 1 101 ? 0.324 -2.646 -13.229 1.00 95.69 101 ASP A O 1
ATOM 830 N N . ILE A 1 102 ? -0.018 -0.752 -12.077 1.00 95.75 102 ILE A N 1
ATOM 831 C CA . ILE A 1 102 ? 1.020 -1.021 -11.074 1.00 95.75 102 ILE A CA 1
ATOM 832 C C . ILE A 1 102 ? 0.680 -2.296 -10.301 1.00 95.75 102 ILE A C 1
ATOM 834 O O . ILE A 1 102 ? 1.514 -3.191 -10.156 1.00 95.75 102 ILE A O 1
ATOM 838 N N . PHE A 1 103 ? -0.560 -2.421 -9.823 1.00 95.81 103 PHE A N 1
ATOM 839 C CA . PHE A 1 103 ? -0.973 -3.612 -9.086 1.00 95.81 103 PHE A CA 1
ATOM 840 C C . PHE A 1 103 ? -1.036 -4.860 -9.975 1.00 95.81 103 PHE A C 1
ATOM 842 O O . PHE A 1 103 ? -0.638 -5.935 -9.526 1.00 95.81 103 PHE A O 1
ATOM 849 N N . LYS A 1 104 ? -1.458 -4.738 -11.240 1.00 96.44 104 LYS A N 1
ATOM 850 C CA . LYS A 1 104 ? -1.388 -5.834 -12.221 1.00 96.44 104 LYS A CA 1
ATOM 851 C C . LYS A 1 104 ? 0.052 -6.269 -12.470 1.00 96.44 104 LYS A C 1
ATOM 853 O O . LYS A 1 104 ? 0.313 -7.469 -12.459 1.00 96.44 104 LYS A O 1
ATOM 858 N N . ALA A 1 105 ? 0.986 -5.331 -12.619 1.00 95.88 105 ALA A N 1
ATOM 859 C CA . ALA A 1 105 ? 2.405 -5.630 -12.780 1.00 95.88 105 ALA A CA 1
ATOM 860 C C . ALA A 1 105 ? 2.969 -6.375 -11.558 1.00 95.88 105 ALA A C 1
ATOM 862 O O . ALA A 1 105 ? 3.712 -7.343 -11.711 1.00 95.88 105 ALA A O 1
ATOM 863 N N . LEU A 1 106 ? 2.570 -6.000 -10.338 1.00 96.06 106 LEU A N 1
ATOM 864 C CA . LEU A 1 106 ? 2.957 -6.731 -9.123 1.00 96.06 106 LEU A CA 1
ATOM 865 C C . LEU A 1 106 ? 2.320 -8.131 -9.053 1.00 96.06 106 LEU A C 1
ATOM 867 O O . LEU A 1 106 ? 2.981 -9.111 -8.685 1.00 96.06 106 LEU A O 1
ATOM 871 N N . LEU A 1 107 ? 1.043 -8.252 -9.423 1.00 97.06 107 LEU A N 1
ATOM 872 C CA . LEU A 1 107 ? 0.300 -9.509 -9.332 1.00 97.06 107 LEU A CA 1
ATOM 873 C C . LEU A 1 107 ? 0.718 -10.523 -10.400 1.00 97.06 107 LEU A C 1
ATOM 875 O O . LEU A 1 107 ? 0.988 -11.676 -10.068 1.00 97.06 107 LEU A O 1
ATOM 879 N N . TYR A 1 108 ? 0.809 -10.107 -11.658 1.00 96.62 108 TYR A N 1
ATOM 880 C CA . TYR A 1 108 ? 1.070 -10.989 -12.798 1.00 96.62 108 TYR A CA 1
ATOM 881 C C . TYR A 1 108 ? 2.535 -10.986 -13.246 1.00 96.62 108 TYR A C 1
ATOM 883 O O . TYR A 1 108 ? 2.966 -11.904 -13.937 1.00 96.62 108 TYR A O 1
ATOM 891 N N . GLY A 1 109 ? 3.328 -10.016 -12.787 1.00 92.69 109 GLY A N 1
ATOM 892 C CA . GLY A 1 109 ? 4.690 -9.796 -13.262 1.00 92.69 109 GLY A CA 1
ATOM 893 C C . GLY A 1 109 ? 4.730 -8.856 -14.466 1.00 92.69 109 GLY A C 1
ATOM 894 O O . GLY A 1 109 ? 3.710 -8.508 -15.055 1.00 92.69 109 GLY A O 1
ATOM 895 N N . PHE A 1 110 ? 5.936 -8.424 -14.822 1.00 91.94 110 PHE A N 1
ATOM 896 C CA . PHE A 1 110 ? 6.189 -7.529 -15.947 1.00 91.94 110 PHE A CA 1
ATOM 897 C C . PHE A 1 110 ? 7.604 -7.757 -16.478 1.00 91.94 110 PHE A C 1
ATOM 899 O O . PHE A 1 110 ? 8.479 -8.253 -15.763 1.00 91.94 110 PHE A O 1
ATOM 906 N N . LYS A 1 111 ? 7.832 -7.402 -17.743 1.00 89.88 111 LYS A N 1
ATOM 907 C CA . LYS A 1 111 ? 9.162 -7.443 -18.355 1.00 89.88 111 LYS A CA 1
ATOM 908 C C . LYS A 1 111 ? 9.832 -6.085 -18.184 1.00 89.88 111 LYS A C 1
ATOM 910 O O . LYS A 1 111 ? 9.181 -5.054 -18.315 1.00 89.88 111 LYS A O 1
ATOM 915 N N . ARG A 1 112 ? 11.127 -6.096 -17.876 1.00 84.88 112 ARG A N 1
ATOM 916 C CA . ARG A 1 112 ? 11.949 -4.888 -17.781 1.00 84.88 112 ARG A CA 1
ATOM 917 C C . ARG A 1 112 ? 12.856 -4.833 -18.990 1.00 84.88 112 ARG A C 1
ATOM 919 O O . ARG A 1 112 ? 13.597 -5.783 -19.236 1.00 84.88 112 ARG A O 1
ATOM 926 N N . GLU A 1 113 ? 12.789 -3.738 -19.725 1.00 84.19 113 GLU A N 1
ATOM 927 C CA . GLU A 1 113 ? 13.770 -3.461 -20.765 1.00 84.19 113 GLU A CA 1
ATOM 928 C C . GLU A 1 113 ? 15.078 -2.974 -20.134 1.00 84.19 113 GLU A C 1
ATOM 930 O O . GLU A 1 113 ? 15.113 -2.527 -18.981 1.00 84.19 113 GLU A O 1
ATOM 935 N N . ARG A 1 114 ? 16.179 -3.125 -20.874 1.00 83.69 114 ARG A N 1
ATOM 936 C CA . ARG A 1 114 ? 17.493 -2.657 -20.432 1.00 83.69 114 ARG A CA 1
ATOM 937 C C . ARG A 1 114 ? 17.452 -1.135 -20.307 1.00 83.69 114 ARG A C 1
ATOM 939 O O . ARG A 1 114 ? 17.005 -0.459 -21.226 1.00 83.69 114 ARG A O 1
ATOM 946 N N . LEU A 1 115 ? 17.954 -0.614 -19.189 1.00 83.62 115 LEU A N 1
ATOM 947 C CA . LEU A 1 115 ? 18.121 0.825 -19.011 1.00 83.62 115 LEU A CA 1
ATOM 948 C C . LEU A 1 115 ? 19.069 1.361 -20.086 1.00 83.62 115 LEU A C 1
ATOM 950 O O . LEU A 1 115 ? 20.188 0.865 -20.231 1.00 83.62 115 LEU A O 1
ATOM 954 N N . VAL A 1 116 ? 18.611 2.368 -20.822 1.00 86.94 116 VAL A N 1
ATOM 955 C CA . VAL A 1 116 ? 19.477 3.168 -21.685 1.00 86.94 116 VAL A CA 1
ATOM 956 C C . VAL A 1 116 ? 20.141 4.198 -20.782 1.00 86.94 116 VAL A C 1
ATOM 958 O O . VAL A 1 116 ? 19.474 5.089 -20.258 1.00 86.94 116 VAL A O 1
ATOM 961 N N . ILE A 1 117 ? 21.436 4.018 -20.537 1.00 89.31 117 ILE A N 1
ATOM 962 C CA . ILE A 1 117 ? 22.245 4.997 -19.815 1.00 89.31 117 ILE A CA 1
ATOM 963 C C . ILE A 1 117 ? 22.572 6.094 -20.824 1.00 89.31 117 ILE A C 1
ATOM 965 O O . ILE A 1 117 ? 23.155 5.809 -21.867 1.00 89.31 117 ILE A O 1
ATOM 969 N N . LEU A 1 118 ? 22.130 7.317 -20.541 1.00 90.50 118 LEU A N 1
ATOM 970 C CA . LEU A 1 118 ? 22.534 8.483 -21.315 1.00 90.50 118 LEU A CA 1
ATOM 971 C C . LEU A 1 118 ? 23.954 8.848 -20.873 1.00 90.50 118 LEU A C 1
ATOM 973 O O . LEU A 1 118 ? 24.196 9.032 -19.680 1.00 90.50 118 LEU A O 1
ATOM 977 N N . GLU A 1 119 ? 24.881 8.872 -21.821 1.00 82.50 119 GLU A N 1
ATOM 978 C CA . GLU A 1 119 ? 26.211 9.444 -21.638 1.00 82.50 119 GLU A CA 1
ATOM 979 C C . GLU A 1 119 ? 26.115 10.897 -22.121 1.00 82.50 119 GLU A C 1
ATOM 981 O O . GLU A 1 119 ? 25.742 11.121 -23.275 1.00 82.50 119 GLU A O 1
ATOM 986 N N . ASP A 1 120 ? 26.341 11.855 -21.217 1.00 70.12 120 ASP A N 1
ATOM 987 C CA . ASP A 1 120 ? 26.464 13.281 -21.559 1.00 70.12 120 A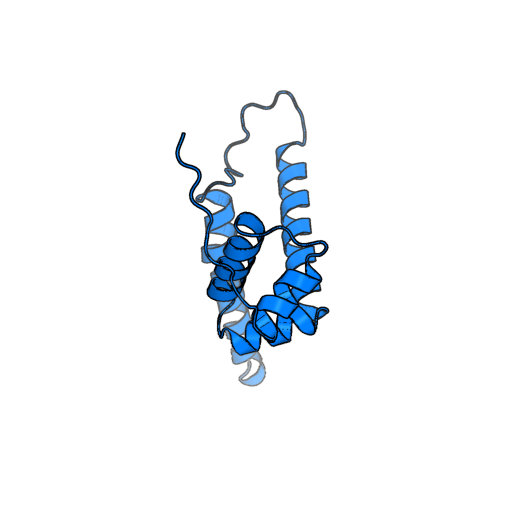SP A CA 1
ATOM 988 C C . ASP A 1 120 ? 27.771 13.551 -22.326 1.00 70.12 120 ASP A C 1
ATOM 990 O O . ASP A 1 120 ? 28.823 12.997 -21.919 1.00 70.12 120 ASP A O 1
#

Mean predicted aligned error: 10.48 Å

pLDDT: mean 82.28, std 13.83, range [50.0, 97.06]